Protein AF-A0A5K0YS64-F1 (afdb_monomer)

Structure (mmCIF, N/CA/C/O backbone):
data_AF-A0A5K0YS64-F1
#
_entry.id   AF-A0A5K0YS64-F1
#
loop_
_atom_site.group_PDB
_atom_site.id
_atom_site.type_symbol
_atom_site.label_atom_id
_atom_site.label_alt_id
_atom_site.label_comp_id
_atom_site.label_asym_id
_atom_site.label_entity_id
_atom_site.label_seq_id
_atom_site.pdbx_PDB_ins_code
_atom_site.Cartn_x
_atom_site.Cartn_y
_atom_site.Cartn_z
_atom_site.occupancy
_atom_site.B_iso_or_equiv
_atom_site.auth_seq_id
_atom_site.auth_comp_id
_atom_site.auth_asym_id
_atom_site.auth_atom_id
_atom_site.pdbx_PDB_model_num
ATOM 1 N N . MET A 1 1 ? -10.863 -9.563 32.902 1.00 45.75 1 MET A N 1
ATOM 2 C CA . MET A 1 1 ? -10.549 -10.849 32.251 1.00 45.75 1 MET A CA 1
ATOM 3 C C . MET A 1 1 ? -9.835 -10.499 30.964 1.00 45.75 1 MET A C 1
ATOM 5 O O . MET A 1 1 ? -10.502 -10.035 30.056 1.00 45.75 1 MET A O 1
ATOM 9 N N . GLY A 1 2 ? -8.502 -10.539 30.948 1.00 53.16 2 GLY A N 1
ATOM 10 C CA . GLY A 1 2 ? -7.741 -10.331 29.714 1.00 53.16 2 GLY A CA 1
ATOM 11 C C . GLY A 1 2 ? -7.542 -11.690 29.068 1.00 53.16 2 GLY A C 1
ATOM 12 O O . GLY A 1 2 ? -6.976 -12.567 29.723 1.00 53.16 2 GLY A O 1
ATOM 13 N N . GLY A 1 3 ? -8.061 -11.880 27.855 1.00 65.06 3 GLY A N 1
ATOM 14 C CA . GLY A 1 3 ? -7.677 -13.030 27.043 1.00 65.06 3 GLY A CA 1
ATOM 15 C C . GLY A 1 3 ? -6.179 -12.961 26.763 1.00 65.06 3 GLY A C 1
ATOM 16 O O . GLY A 1 3 ? -5.551 -11.906 26.914 1.00 65.06 3 GLY A O 1
ATOM 17 N N . SER A 1 4 ? -5.564 -14.078 26.385 1.00 85.56 4 SER A N 1
ATOM 18 C CA . SER A 1 4 ? -4.195 -13.977 25.881 1.00 85.56 4 SER A CA 1
ATOM 19 C C . SER A 1 4 ? -4.213 -13.099 24.623 1.00 85.56 4 SER A C 1
ATOM 21 O O . SER A 1 4 ? -5.137 -13.190 23.820 1.00 85.56 4 SER A O 1
ATOM 23 N N . LEU A 1 5 ? -3.187 -12.270 24.409 1.00 81.44 5 LEU A N 1
ATOM 24 C CA . LEU A 1 5 ? -3.077 -11.417 23.214 1.00 81.44 5 LEU A CA 1
ATOM 25 C C . LEU A 1 5 ? -3.296 -12.204 21.905 1.00 81.44 5 LEU A C 1
ATOM 27 O O . LEU A 1 5 ? -3.819 -11.677 20.932 1.00 81.44 5 LEU A O 1
ATOM 31 N N . LYS A 1 6 ? -2.922 -13.488 21.895 1.00 79.56 6 LYS A N 1
ATOM 32 C CA . LYS A 1 6 ? -3.123 -14.395 20.763 1.00 79.56 6 LYS A CA 1
ATOM 33 C C . LYS A 1 6 ? -4.599 -14.731 20.514 1.00 79.56 6 LYS A C 1
ATOM 35 O O . LYS A 1 6 ? -4.983 -14.948 19.374 1.00 79.56 6 LYS A O 1
ATOM 40 N N . GLU A 1 7 ? -5.418 -14.784 21.559 1.00 84.62 7 GLU A N 1
ATOM 41 C CA . GLU A 1 7 ? -6.867 -14.985 21.440 1.00 84.62 7 GLU A CA 1
ATOM 42 C C . GLU A 1 7 ? -7.555 -13.720 20.914 1.00 84.62 7 GLU A C 1
ATOM 44 O O . GLU A 1 7 ? -8.480 -13.827 20.116 1.00 84.62 7 GLU A O 1
ATOM 49 N N . GLU A 1 8 ? -7.075 -12.533 21.303 1.00 83.38 8 GLU A N 1
ATOM 50 C CA . GLU A 1 8 ? -7.614 -11.244 20.840 1.00 83.38 8 GLU A CA 1
ATOM 51 C C . GLU A 1 8 ? -7.190 -10.897 19.404 1.00 83.38 8 GLU A C 1
ATOM 53 O O . GLU A 1 8 ? -8.008 -10.419 18.621 1.00 83.38 8 GLU A O 1
ATOM 58 N N . LEU A 1 9 ? -5.929 -11.154 19.037 1.00 82.06 9 LEU A N 1
ATOM 59 C CA . LEU A 1 9 ? -5.419 -10.945 17.673 1.00 82.06 9 LEU A CA 1
ATOM 60 C C . LEU A 1 9 ? -5.897 -12.020 16.688 1.00 82.06 9 LEU A C 1
ATOM 62 O O . LEU A 1 9 ? -5.855 -11.807 15.478 1.00 82.06 9 LEU A O 1
ATOM 66 N N . GLY A 1 10 ? -6.322 -13.176 17.198 1.00 85.19 10 GLY A N 1
ATOM 67 C CA . GLY A 1 10 ? -6.663 -14.331 16.383 1.00 85.19 10 GLY A CA 1
ATOM 68 C C . GLY A 1 10 ? -5.458 -14.906 15.631 1.00 85.19 10 GLY A C 1
ATOM 69 O O . GLY A 1 10 ? -4.299 -14.780 16.036 1.00 85.19 10 GLY A O 1
ATOM 70 N N . VAL A 1 11 ? -5.747 -15.596 14.529 1.00 87.94 11 VAL A N 1
ATOM 71 C CA . VAL A 1 11 ? -4.742 -16.166 13.624 1.00 87.94 11 VAL A CA 1
ATOM 72 C C . VAL A 1 11 ? -4.693 -15.310 12.363 1.00 87.94 11 VAL A C 1
ATOM 74 O O . VAL A 1 11 ? -5.735 -14.872 11.880 1.00 87.94 11 VAL A O 1
ATOM 77 N N . LEU A 1 12 ? -3.490 -15.086 11.828 1.00 86.69 12 LEU A N 1
ATOM 78 C CA . LEU A 1 12 ? -3.320 -14.450 10.524 1.00 86.69 12 LEU A CA 1
ATOM 79 C C . LEU A 1 12 ? -4.116 -15.225 9.469 1.00 86.69 12 LEU A C 1
ATOM 81 O O . LEU A 1 12 ? -3.915 -16.429 9.303 1.00 86.69 12 LEU A O 1
ATOM 85 N N . ASP A 1 13 ? -4.964 -14.522 8.726 1.00 92.62 13 ASP A N 1
ATOM 86 C CA . ASP A 1 13 ? -5.567 -15.065 7.516 1.00 92.62 13 ASP A CA 1
ATOM 87 C C . ASP A 1 13 ? -4.479 -15.219 6.442 1.00 92.62 13 ASP A C 1
ATOM 89 O O . ASP A 1 13 ? -4.075 -14.258 5.779 1.00 92.62 13 ASP A O 1
ATOM 93 N N . GLY A 1 14 ? -3.961 -16.442 6.327 1.00 95.38 14 GLY A N 1
ATOM 9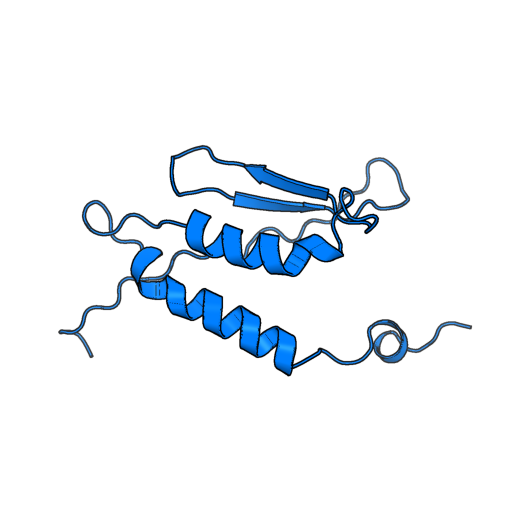4 C CA . GLY A 1 14 ? -2.885 -16.775 5.402 1.00 95.38 14 GLY A CA 1
ATOM 95 C C . GLY A 1 14 ? -3.289 -16.619 3.939 1.00 95.38 14 GLY A C 1
ATOM 96 O O . GLY A 1 14 ? -2.474 -16.163 3.140 1.00 95.38 14 GLY A O 1
ATOM 97 N N . ASP A 1 15 ? -4.539 -16.926 3.595 1.00 96.38 15 ASP A N 1
ATOM 98 C CA . ASP A 1 15 ? -5.015 -16.862 2.213 1.00 96.38 15 ASP A CA 1
ATOM 99 C C . ASP A 1 15 ? -5.110 -15.406 1.757 1.00 96.38 15 ASP A C 1
ATOM 101 O O . ASP A 1 15 ? -4.570 -15.042 0.707 1.00 96.38 15 ASP A O 1
ATOM 105 N N . SER A 1 16 ? -5.703 -14.541 2.587 1.00 93.94 16 SER A N 1
ATOM 106 C CA . SER A 1 16 ? -5.760 -13.099 2.321 1.00 93.94 16 SER A CA 1
ATOM 107 C C . SER A 1 16 ? -4.363 -12.474 2.257 1.00 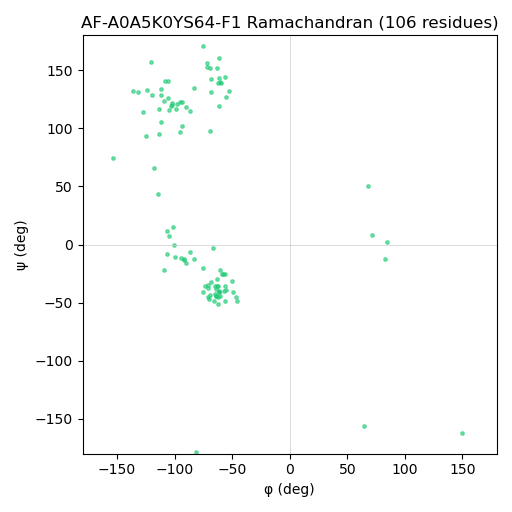93.94 16 SER A C 1
ATOM 109 O O . SER A 1 16 ? -4.087 -11.659 1.370 1.00 93.94 16 SER A O 1
ATOM 111 N N . PHE A 1 17 ? -3.454 -12.878 3.153 1.00 95.25 17 PHE A N 1
ATOM 112 C CA . PHE A 1 17 ? -2.071 -12.397 3.156 1.00 95.25 17 PHE A CA 1
ATOM 113 C C . PHE A 1 17 ? -1.323 -12.785 1.873 1.00 95.25 17 PHE A C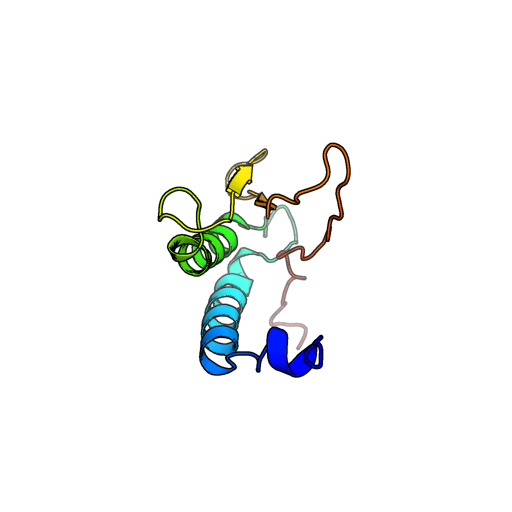 1
ATOM 115 O O . PHE A 1 17 ? -0.752 -11.920 1.206 1.00 95.25 17 PHE A O 1
ATOM 122 N N . VAL A 1 18 ? -1.347 -14.067 1.495 1.00 97.69 18 VAL A N 1
ATOM 123 C CA . VAL A 1 18 ? -0.662 -14.570 0.293 1.00 97.69 18 VAL A CA 1
ATOM 124 C C . VAL A 1 18 ? -1.264 -13.963 -0.972 1.00 97.69 18 VAL A C 1
ATOM 126 O O . VAL A 1 18 ? -0.519 -13.604 -1.888 1.00 97.69 18 VAL A O 1
ATOM 129 N N . ALA A 1 19 ? -2.586 -13.787 -1.029 1.00 97.88 19 ALA A N 1
ATOM 130 C CA . ALA A 1 19 ? -3.251 -13.150 -2.161 1.00 97.88 19 ALA A CA 1
ATOM 131 C C . ALA A 1 19 ? -2.796 -11.694 -2.352 1.00 97.88 19 ALA A C 1
ATOM 133 O O . ALA A 1 19 ? -2.478 -11.297 -3.476 1.00 97.88 19 ALA A O 1
ATOM 134 N N . LEU A 1 20 ? -2.719 -10.903 -1.274 1.00 97.75 20 LEU A N 1
ATOM 135 C CA . LEU A 1 20 ? -2.211 -9.531 -1.344 1.00 97.75 20 LEU A CA 1
ATOM 136 C C . LEU A 1 20 ? -0.726 -9.512 -1.719 1.00 97.75 20 LEU A C 1
ATOM 138 O O . LEU A 1 20 ? -0.349 -8.816 -2.659 1.00 97.75 20 LEU A O 1
ATOM 142 N N . LEU A 1 21 ? 0.103 -10.314 -1.047 1.00 97.38 21 LEU A N 1
ATOM 143 C CA . LEU A 1 21 ? 1.541 -10.379 -1.314 1.00 97.38 21 LEU A CA 1
ATOM 144 C C . LEU A 1 21 ? 1.835 -10.749 -2.774 1.00 97.38 21 LEU A C 1
ATOM 146 O O . LEU A 1 21 ? 2.708 -10.148 -3.393 1.00 97.38 21 LEU A O 1
ATOM 150 N N . SER A 1 22 ? 1.067 -11.675 -3.349 1.00 98.31 22 SER A N 1
ATOM 151 C CA . SER A 1 22 ? 1.200 -12.067 -4.757 1.00 98.31 22 SER A CA 1
ATOM 152 C C . SER A 1 22 ? 0.946 -10.895 -5.709 1.00 98.31 22 SER A C 1
ATOM 154 O O . SER A 1 22 ? 1.682 -10.729 -6.681 1.00 98.31 22 SER A O 1
ATOM 156 N N . LYS A 1 23 ? -0.049 -10.043 -5.417 1.00 98.25 23 LYS A N 1
ATOM 157 C CA . LYS A 1 23 ? -0.298 -8.812 -6.187 1.00 98.25 23 LYS A CA 1
ATOM 158 C C . LYS A 1 23 ? 0.875 -7.840 -6.073 1.00 98.25 23 LYS A C 1
ATOM 160 O O . LYS A 1 23 ? 1.315 -7.317 -7.089 1.00 98.25 23 LYS A O 1
ATOM 165 N N . LEU A 1 24 ? 1.414 -7.647 -4.865 1.00 97.50 24 LEU A N 1
ATOM 166 C CA . LEU A 1 24 ? 2.545 -6.738 -4.643 1.00 97.50 24 LEU A CA 1
ATOM 167 C C . LEU A 1 24 ? 3.813 -7.213 -5.364 1.00 97.50 24 LEU A 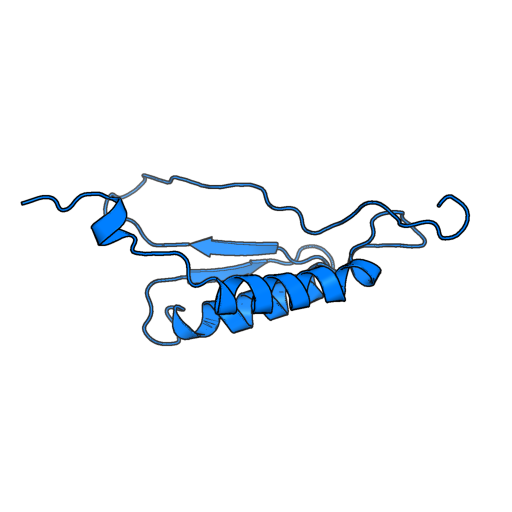C 1
ATOM 169 O O . LEU A 1 24 ? 4.465 -6.426 -6.044 1.00 97.50 24 LEU A O 1
ATOM 173 N N . ILE A 1 25 ? 4.126 -8.510 -5.288 1.00 96.94 25 ILE A N 1
ATOM 174 C CA . ILE A 1 25 ? 5.243 -9.119 -6.028 1.00 96.94 25 ILE A CA 1
ATOM 175 C C . ILE 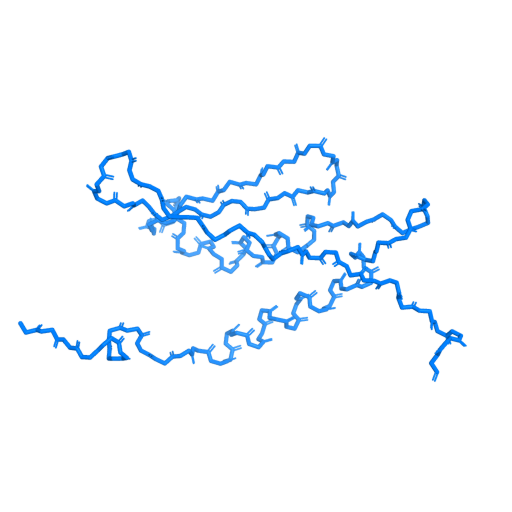A 1 25 ? 5.024 -8.994 -7.542 1.00 96.94 25 ILE A C 1
ATOM 177 O O . ILE A 1 25 ? 5.980 -8.755 -8.281 1.00 96.94 25 ILE A O 1
ATOM 181 N N . GLY A 1 26 ? 3.778 -9.091 -8.012 1.00 97.12 26 GLY A N 1
ATOM 182 C CA . GLY A 1 26 ? 3.418 -8.868 -9.415 1.00 97.12 26 GLY A CA 1
ATOM 183 C C . GLY A 1 26 ? 3.788 -7.475 -9.941 1.00 97.12 26 GLY A C 1
ATOM 184 O O . GLY A 1 26 ? 4.043 -7.326 -11.136 1.00 97.12 26 GLY A O 1
ATOM 185 N N . GLU A 1 27 ? 3.895 -6.473 -9.064 1.00 97.88 27 GLU A N 1
ATOM 186 C CA . GLU A 1 27 ? 4.328 -5.119 -9.427 1.00 97.88 27 GLU A CA 1
ATOM 187 C C . GLU A 1 27 ? 5.855 -4.932 -9.402 1.00 97.88 27 GLU A C 1
ATOM 189 O O . GLU A 1 27 ? 6.331 -3.887 -9.845 1.00 97.88 27 GLU A O 1
ATOM 194 N N . SER A 1 28 ? 6.632 -5.929 -8.946 1.00 96.06 28 SER A N 1
ATOM 195 C CA . SER A 1 28 ? 8.098 -5.852 -8.757 1.00 96.06 28 SER A CA 1
ATOM 196 C C . SER A 1 28 ? 8.836 -5.233 -9.944 1.00 96.06 28 SER A C 1
ATOM 198 O O . SER A 1 28 ? 9.645 -4.329 -9.758 1.00 96.06 28 SER A O 1
ATOM 200 N N . ARG A 1 29 ? 8.491 -5.635 -11.175 1.00 94.94 29 ARG A N 1
ATOM 201 C CA . ARG A 1 29 ? 9.031 -5.073 -12.425 1.00 94.94 29 ARG A CA 1
ATOM 202 C C . ARG A 1 29 ? 8.991 -3.540 -12.469 1.00 94.94 29 ARG A C 1
ATOM 204 O O . ARG A 1 29 ? 9.915 -2.939 -13.012 1.00 94.94 29 ARG A O 1
ATOM 211 N N . TYR A 1 30 ? 7.907 -2.934 -11.990 1.00 96.88 30 TYR A N 1
ATOM 212 C CA . TYR A 1 30 ? 7.621 -1.500 -12.113 1.00 96.88 30 TYR A CA 1
ATOM 213 C C . TYR A 1 30 ? 8.126 -0.676 -10.930 1.00 96.88 30 TYR A C 1
ATOM 215 O O . TYR A 1 30 ? 8.132 0.549 -11.002 1.00 96.88 30 TYR A O 1
ATOM 223 N N . VAL A 1 31 ? 8.522 -1.336 -9.844 1.00 96.88 31 VAL A N 1
ATOM 224 C CA . VAL A 1 31 ? 9.061 -0.689 -8.642 1.00 96.88 31 VAL A CA 1
ATOM 225 C C . VAL A 1 31 ? 10.572 -0.897 -8.509 1.00 96.88 31 VAL A C 1
ATOM 227 O O . VAL A 1 31 ? 11.148 -0.579 -7.478 1.00 96.88 31 VAL A O 1
ATOM 230 N N . GLN A 1 32 ? 11.242 -1.397 -9.551 1.00 96.12 32 GLN A N 1
ATOM 231 C CA . GLN A 1 32 ? 12.704 -1.437 -9.597 1.00 96.12 32 GLN A CA 1
ATOM 232 C C . GLN A 1 32 ? 13.293 -0.023 -9.557 1.00 96.12 32 GLN A C 1
ATOM 234 O O . GLN A 1 32 ? 12.793 0.883 -10.225 1.00 96.12 32 GLN A O 1
ATOM 239 N N . ASN A 1 33 ? 14.370 0.143 -8.795 1.00 95.25 33 ASN A N 1
ATOM 240 C CA . ASN A 1 33 ? 15.031 1.420 -8.568 1.00 95.25 33 ASN A CA 1
ATOM 241 C C . ASN A 1 33 ? 16.439 1.421 -9.180 1.00 95.25 33 ASN A C 1
ATOM 243 O O . ASN A 1 33 ? 17.398 0.946 -8.570 1.00 95.25 33 ASN A O 1
ATOM 247 N N . ASN A 1 34 ? 16.545 1.929 -10.407 1.00 94.38 34 ASN A N 1
ATOM 248 C CA . ASN A 1 34 ? 17.805 2.200 -11.103 1.00 94.38 34 ASN A CA 1
ATOM 249 C C . ASN A 1 34 ? 17.595 3.333 -12.122 1.00 94.38 34 ASN A C 1
ATOM 251 O O . ASN A 1 34 ? 17.438 3.079 -13.319 1.00 94.38 34 ASN A O 1
ATOM 255 N N . PRO A 1 35 ? 17.482 4.585 -11.650 1.00 91.38 35 PRO A N 1
ATOM 256 C CA . PRO A 1 35 ? 17.247 5.730 -12.516 1.00 91.38 35 PRO A CA 1
ATOM 257 C C . PRO A 1 35 ? 18.472 6.048 -13.401 1.00 91.38 35 PRO A C 1
ATOM 259 O O . PRO A 1 35 ? 19.604 5.868 -12.949 1.00 91.38 35 PRO A O 1
ATOM 262 N N . PRO A 1 36 ? 18.262 6.634 -14.598 1.00 94.06 36 PRO A N 1
ATOM 263 C CA . PRO A 1 36 ? 16.975 7.112 -15.118 1.00 94.06 36 PRO A CA 1
ATOM 264 C C . PRO A 1 36 ? 16.096 6.033 -15.770 1.00 94.06 36 PRO A C 1
ATOM 266 O O . PRO A 1 36 ? 14.921 6.296 -16.014 1.00 94.06 36 PRO A O 1
ATOM 269 N N . GLU A 1 37 ? 16.626 4.845 -16.057 1.00 92.75 37 GLU A N 1
ATOM 270 C CA . GLU A 1 37 ? 15.925 3.816 -16.835 1.00 92.75 37 GLU A CA 1
ATOM 271 C C . GLU A 1 37 ? 14.760 3.187 -16.062 1.00 92.75 37 GLU A C 1
ATOM 273 O O . GLU A 1 37 ? 13.710 2.897 -16.639 1.00 92.75 37 GLU A O 1
ATOM 278 N N . LEU A 1 38 ? 14.935 2.992 -14.754 1.00 93.94 38 LEU A N 1
ATOM 279 C CA . LEU A 1 38 ? 13.958 2.377 -13.862 1.00 93.94 38 LEU A CA 1
ATOM 280 C C . LEU A 1 38 ? 13.667 3.326 -12.700 1.00 93.94 38 LEU A C 1
ATOM 282 O O . LEU A 1 38 ? 14.372 3.354 -11.690 1.00 93.94 38 LEU A O 1
ATOM 286 N N . VAL A 1 39 ? 12.619 4.129 -12.872 1.00 95.75 39 VAL A N 1
ATOM 287 C CA . VAL A 1 39 ? 12.045 4.954 -11.808 1.00 95.75 39 VAL A CA 1
ATOM 288 C C . VAL A 1 39 ? 10.875 4.179 -11.192 1.00 95.75 39 VAL A C 1
ATOM 290 O O . VAL A 1 39 ? 9.952 3.822 -11.935 1.00 95.75 39 VAL A O 1
ATOM 293 N N . PRO A 1 40 ? 10.885 3.920 -9.870 1.00 96.69 40 PRO A N 1
ATOM 294 C CA . PRO A 1 40 ? 9.799 3.212 -9.205 1.00 96.69 40 PRO A CA 1
ATOM 295 C C . PRO A 1 40 ? 8.436 3.879 -9.420 1.00 96.69 40 PRO A C 1
ATOM 297 O O . PRO A 1 40 ? 8.337 5.102 -9.484 1.00 96.69 40 PRO A O 1
ATOM 300 N N . GLN A 1 41 ? 7.393 3.058 -9.544 1.00 97.25 41 GLN A N 1
ATOM 301 C CA . GLN A 1 41 ? 5.995 3.483 -9.672 1.00 97.25 41 GLN A CA 1
ATOM 302 C C . GLN A 1 41 ? 5.172 2.962 -8.483 1.00 97.25 41 GLN A C 1
ATOM 304 O O . GLN A 1 41 ? 4.304 2.097 -8.645 1.00 97.25 41 GLN A O 1
ATOM 309 N N . GLU A 1 42 ? 5.467 3.445 -7.274 1.00 97.44 42 GLU A N 1
ATOM 310 C CA . GLU A 1 42 ? 4.855 2.997 -6.014 1.00 97.44 42 GLU A CA 1
ATOM 311 C C . GLU A 1 42 ? 3.319 3.109 -5.990 1.00 97.44 42 GLU A C 1
ATOM 313 O O . GLU A 1 42 ? 2.661 2.305 -5.326 1.00 97.44 42 GLU A O 1
ATOM 318 N N . ASP A 1 43 ? 2.715 4.000 -6.784 1.00 98.12 43 ASP A N 1
ATOM 319 C CA . ASP A 1 43 ? 1.252 4.121 -6.903 1.00 98.12 43 ASP A CA 1
ATOM 320 C C . ASP A 1 43 ? 0.573 2.818 -7.361 1.00 98.12 43 ASP A C 1
ATOM 322 O O . ASP A 1 43 ? -0.596 2.569 -7.052 1.00 98.12 43 ASP A O 1
ATOM 326 N N . ARG A 1 44 ? 1.299 1.948 -8.076 1.00 98.25 44 ARG A N 1
ATOM 327 C CA . ARG A 1 44 ? 0.805 0.614 -8.458 1.00 98.25 44 ARG A CA 1
ATOM 328 C C . ARG A 1 44 ? 0.582 -0.274 -7.241 1.00 98.25 44 ARG A C 1
ATOM 330 O O . ARG A 1 44 ? -0.445 -0.939 -7.152 1.00 98.25 44 ARG A O 1
ATOM 337 N N . VAL A 1 45 ? 1.515 -0.239 -6.295 1.00 97.94 45 VAL A N 1
ATOM 338 C CA . VAL A 1 45 ? 1.416 -0.960 -5.025 1.00 97.94 45 VAL A CA 1
ATOM 339 C C . VAL A 1 45 ? 0.359 -0.326 -4.128 1.00 97.94 45 VAL A C 1
ATOM 341 O O . VAL A 1 45 ? -0.483 -1.043 -3.586 1.00 97.94 45 VAL A O 1
ATOM 344 N N . VAL A 1 46 ? 0.355 1.006 -4.012 1.00 97.88 46 VAL A N 1
ATOM 345 C CA . VAL A 1 46 ? -0.623 1.738 -3.192 1.00 97.88 46 VAL A CA 1
ATOM 346 C C . VAL A 1 46 ? -2.053 1.390 -3.594 1.00 97.88 46 VAL A C 1
ATOM 348 O O . VAL A 1 46 ? -2.886 1.187 -2.716 1.00 97.88 46 VAL A O 1
ATOM 351 N N . ARG A 1 47 ? -2.340 1.227 -4.893 1.00 98.19 47 ARG A N 1
ATOM 352 C CA . ARG A 1 47 ? -3.665 0.800 -5.367 1.00 98.19 47 ARG A CA 1
ATOM 353 C C . ARG A 1 47 ? -4.111 -0.533 -4.758 1.00 98.19 47 ARG A C 1
ATOM 355 O O . ARG A 1 47 ? -5.215 -0.609 -4.231 1.00 98.19 47 ARG A O 1
ATOM 362 N N . HIS A 1 48 ? -3.250 -1.554 -4.765 1.00 98.25 48 HIS A N 1
ATOM 363 C CA . HIS A 1 48 ? -3.571 -2.860 -4.166 1.00 98.25 48 HIS A CA 1
ATOM 364 C C . HIS A 1 48 ? -3.805 -2.761 -2.653 1.00 98.25 48 HIS A C 1
ATOM 366 O O . HIS A 1 48 ? -4.666 -3.458 -2.118 1.00 98.25 48 HIS A O 1
ATOM 372 N N . LEU A 1 49 ? -3.056 -1.893 -1.963 1.00 97.19 49 LEU A N 1
ATOM 373 C CA . LEU A 1 49 ? -3.230 -1.647 -0.529 1.00 97.19 49 LEU A CA 1
ATOM 374 C C . LEU A 1 49 ? -4.540 -0.911 -0.229 1.00 97.19 49 LEU A C 1
ATOM 376 O O . LEU A 1 49 ? -5.246 -1.293 0.700 1.00 97.19 49 LEU A O 1
ATOM 380 N N . LEU A 1 50 ? -4.888 0.109 -1.017 1.00 97.88 50 LEU A N 1
ATOM 381 C CA . LEU A 1 50 ? -6.161 0.820 -0.895 1.00 97.88 50 LEU A CA 1
ATOM 382 C C . LEU A 1 50 ? -7.342 -0.128 -1.109 1.00 97.88 50 LEU A C 1
ATOM 384 O O . LEU A 1 50 ? -8.262 -0.120 -0.298 1.00 97.88 50 LEU A O 1
ATOM 388 N N . ASP A 1 51 ? -7.285 -0.998 -2.120 1.00 97.75 51 ASP A N 1
ATOM 389 C CA . ASP A 1 51 ? -8.325 -2.004 -2.364 1.00 97.75 51 ASP A CA 1
ATOM 390 C C . ASP A 1 51 ? -8.471 -2.979 -1.184 1.00 97.75 51 ASP A C 1
ATOM 392 O O . ASP A 1 51 ? -9.584 -3.327 -0.791 1.00 97.75 51 ASP A O 1
ATOM 396 N N . ALA A 1 52 ? -7.355 -3.414 -0.587 1.00 97.19 52 ALA A N 1
ATOM 397 C CA . ALA A 1 52 ? -7.368 -4.322 0.560 1.00 97.19 52 ALA A CA 1
ATOM 398 C C . ALA A 1 52 ? -7.870 -3.651 1.852 1.00 97.19 52 ALA A C 1
ATOM 400 O O . ALA A 1 52 ? -8.518 -4.296 2.677 1.00 97.19 52 ALA A O 1
ATOM 401 N N . LEU A 1 53 ? -7.571 -2.362 2.039 1.00 97.06 53 LEU A N 1
ATOM 402 C CA . LEU A 1 53 ? -7.929 -1.596 3.236 1.00 97.06 53 LEU A CA 1
ATOM 403 C C . LEU A 1 53 ? -9.289 -0.899 3.131 1.00 97.06 53 LEU A C 1
ATOM 405 O O . LEU A 1 53 ? -9.839 -0.499 4.157 1.00 97.06 53 LEU A O 1
ATOM 409 N N . ALA A 1 54 ? -9.840 -0.771 1.924 1.00 96.94 54 ALA A N 1
ATOM 410 C CA . ALA A 1 54 ? -11.109 -0.113 1.632 1.00 96.94 54 ALA A CA 1
ATOM 411 C C . ALA A 1 54 ? -12.249 -0.519 2.593 1.00 96.94 54 ALA A C 1
ATOM 413 O O . ALA A 1 54 ? -12.842 0.392 3.184 1.00 96.94 54 ALA A O 1
ATOM 414 N N . PRO A 1 55 ? -12.497 -1.820 2.872 1.00 96.81 55 PRO A N 1
ATOM 415 C CA . PRO A 1 55 ? -13.546 -2.247 3.808 1.00 96.81 55 PRO A CA 1
ATOM 416 C C . PRO A 1 55 ? -13.368 -1.742 5.247 1.00 96.81 55 PRO A C 1
ATOM 418 O O . PRO A 1 55 ? -14.327 -1.678 6.011 1.00 96.81 55 PRO A O 1
ATOM 421 N N . TYR A 1 56 ? -12.142 -1.386 5.634 1.00 97.06 56 TYR A N 1
ATOM 422 C CA . TYR A 1 56 ? -11.798 -0.907 6.974 1.00 97.06 56 TYR A CA 1
ATOM 423 C C . TYR A 1 56 ? -11.658 0.618 7.042 1.00 97.06 56 TYR A C 1
ATOM 425 O O . TYR A 1 56 ? -11.378 1.168 8.111 1.00 97.06 56 TYR A O 1
ATOM 433 N N . SER A 1 57 ? -11.843 1.316 5.923 1.00 98.00 57 SER A N 1
ATOM 434 C CA . SER A 1 57 ? -11.732 2.770 5.854 1.00 98.00 57 SER A CA 1
ATOM 435 C C . SER A 1 57 ? -12.907 3.466 6.546 1.00 98.00 57 SER A C 1
ATOM 437 O O . SER A 1 57 ? -14.026 2.950 6.584 1.00 98.00 57 SER A O 1
ATOM 439 N N . LYS A 1 58 ? -12.679 4.683 7.049 1.00 96.88 58 LYS A N 1
ATOM 440 C CA . LYS A 1 58 ? -13.724 5.548 7.620 1.00 96.88 58 LYS A CA 1
ATOM 441 C C . LYS A 1 58 ? -14.865 5.820 6.646 1.00 96.88 58 LYS A C 1
ATOM 443 O O . LYS A 1 58 ? -16.014 5.873 7.075 1.00 96.88 58 LYS A O 1
ATOM 448 N N . GLU A 1 59 ? -14.563 5.941 5.356 1.00 95.69 59 GLU A N 1
ATOM 449 C CA . GLU A 1 59 ? -15.558 6.141 4.296 1.00 95.69 59 GLU A CA 1
ATOM 450 C C . GLU A 1 59 ? -16.528 4.957 4.176 1.00 95.69 59 GLU A C 1
ATOM 452 O O . GLU A 1 59 ? -17.698 5.152 3.854 1.00 95.69 59 GLU A O 1
ATOM 457 N N . GLN A 1 60 ? -16.073 3.743 4.504 1.00 97.06 60 GLN A N 1
ATOM 458 C CA . GLN A 1 60 ? -16.879 2.517 4.497 1.00 97.06 60 GLN A CA 1
ATOM 459 C C . GLN A 1 60 ? -17.344 2.093 5.902 1.00 97.06 60 GLN A C 1
ATOM 461 O O . GLN A 1 60 ? -17.803 0.971 6.101 1.00 97.06 60 GLN A O 1
ATOM 466 N N . GLY A 1 61 ? -17.256 2.992 6.888 1.00 96.38 61 GLY A N 1
ATOM 467 C CA . GLY A 1 61 ? -17.707 2.753 8.263 1.00 96.38 61 GLY A CA 1
ATOM 468 C C . GLY A 1 61 ? -16.693 2.042 9.167 1.00 96.38 61 GLY A C 1
ATOM 469 O O . GLY A 1 61 ? -16.992 1.792 10.335 1.00 96.38 61 GLY A O 1
ATOM 470 N N . GLY A 1 62 ? -15.492 1.749 8.668 1.00 97.25 62 GLY A N 1
ATOM 471 C CA . GLY A 1 62 ? -14.385 1.212 9.452 1.00 97.25 62 GLY A CA 1
ATOM 472 C C . GLY A 1 62 ? -13.604 2.287 10.225 1.00 97.25 62 GLY A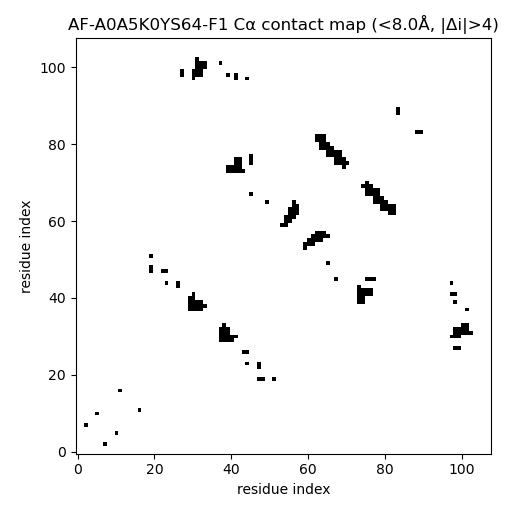 C 1
ATOM 473 O O . GLY A 1 62 ? -13.961 3.470 10.237 1.00 97.25 62 GLY A O 1
ATOM 474 N N . PRO A 1 63 ? -12.541 1.906 10.950 1.00 96.94 63 PRO A N 1
ATOM 475 C CA . PRO A 1 63 ? -11.814 2.840 11.799 1.00 96.94 63 PRO A CA 1
ATOM 476 C C . PRO A 1 63 ? -10.623 3.535 11.126 1.00 96.94 63 PRO A C 1
ATOM 478 O O . PRO A 1 63 ? -10.111 4.490 11.712 1.00 96.94 63 PRO A O 1
ATOM 481 N N . LEU A 1 64 ? -10.168 3.080 9.956 1.00 98.12 64 LEU A N 1
ATOM 482 C CA . LEU A 1 64 ? -8.915 3.541 9.356 1.00 98.12 64 LEU A CA 1
ATOM 483 C C . LEU A 1 64 ? -9.087 4.853 8.589 1.00 98.12 64 LEU A C 1
ATOM 485 O O . LEU A 1 64 ? -10.001 4.996 7.776 1.00 98.12 64 LEU A O 1
ATOM 489 N N . LEU A 1 65 ? -8.169 5.790 8.800 1.00 97.69 65 LEU A N 1
ATOM 490 C CA . LEU A 1 65 ? -7.985 6.942 7.919 1.00 97.69 65 LEU A CA 1
ATOM 491 C C . LEU A 1 65 ? -6.897 6.581 6.907 1.00 97.69 65 LEU A C 1
ATOM 493 O O . LEU A 1 65 ? -5.788 6.211 7.295 1.00 97.69 65 LEU A O 1
ATOM 497 N N . LEU A 1 66 ? -7.229 6.655 5.620 1.00 97.94 66 LEU A N 1
ATOM 498 C CA . LEU A 1 66 ? -6.317 6.341 4.524 1.00 97.94 66 LEU A CA 1
ATOM 499 C C . LEU A 1 66 ? -5.955 7.641 3.808 1.00 97.94 66 LEU A C 1
ATOM 501 O O . LEU A 1 66 ? -6.842 8.362 3.356 1.00 97.94 66 LEU A O 1
ATOM 505 N N . ASN A 1 67 ? -4.664 7.942 3.710 1.00 97.06 67 ASN A N 1
ATOM 506 C CA . ASN A 1 67 ? -4.162 9.129 3.027 1.00 97.06 67 ASN A CA 1
ATOM 507 C C . ASN A 1 67 ? -3.092 8.734 2.005 1.00 97.06 67 ASN A C 1
ATOM 509 O O . ASN A 1 67 ? -2.013 8.264 2.370 1.00 97.06 67 ASN A O 1
ATOM 513 N N . HIS A 1 68 ? -3.394 8.932 0.723 1.00 97.19 68 HIS A N 1
ATOM 514 C CA . HIS A 1 68 ? -2.449 8.743 -0.374 1.00 97.19 68 HIS A CA 1
ATOM 515 C C . HIS A 1 68 ? -1.773 10.080 -0.696 1.00 97.19 68 HIS A C 1
ATOM 517 O O . HIS A 1 68 ? -2.361 10.956 -1.327 1.00 97.19 68 HIS A O 1
ATOM 523 N N . ALA A 1 69 ? -0.533 10.240 -0.237 1.00 96.06 69 ALA A N 1
ATOM 524 C CA . ALA A 1 69 ? 0.251 11.458 -0.404 1.00 96.06 69 ALA A CA 1
ATOM 525 C C . ALA A 1 69 ? 1.283 11.288 -1.526 1.00 96.06 69 ALA A C 1
ATOM 527 O O . ALA A 1 69 ? 2.169 10.437 -1.436 1.00 96.06 69 ALA A O 1
ATOM 528 N N . SER A 1 70 ? 1.208 12.122 -2.563 1.00 94.62 70 SER A N 1
ATOM 529 C CA . SER A 1 70 ? 2.135 12.084 -3.698 1.00 94.62 70 SER A CA 1
ATOM 530 C C . SER A 1 70 ? 2.895 13.402 -3.845 1.00 94.62 70 SER A C 1
ATOM 532 O O . SER A 1 70 ? 2.299 14.477 -3.862 1.00 94.62 70 SER A O 1
ATOM 534 N N . PHE A 1 71 ? 4.223 13.304 -3.932 1.00 93.56 71 PHE A N 1
ATOM 535 C CA . PHE A 1 71 ? 5.132 14.440 -4.155 1.00 93.56 71 PHE A CA 1
ATOM 536 C C . PHE A 1 71 ? 5.761 14.411 -5.553 1.00 93.56 71 PHE A C 1
ATOM 538 O O . PHE A 1 71 ? 6.209 15.437 -6.057 1.00 93.56 71 PHE A O 1
ATOM 545 N N . VAL A 1 72 ? 5.795 13.225 -6.163 1.00 94.06 72 VAL A N 1
ATOM 546 C CA . VAL A 1 72 ? 6.256 12.959 -7.525 1.00 94.06 72 VAL A CA 1
ATOM 547 C C . VAL A 1 72 ? 5.238 12.011 -8.146 1.00 94.06 72 VAL A C 1
ATOM 549 O O . VAL A 1 72 ? 4.864 11.020 -7.519 1.00 94.06 72 VAL A O 1
ATOM 552 N N . GLU A 1 73 ? 4.783 12.318 -9.360 1.00 94.50 73 GLU A N 1
ATOM 553 C CA . GLU A 1 73 ? 3.800 11.498 -10.070 1.00 94.50 73 GLU A CA 1
ATOM 554 C C . GLU A 1 73 ? 4.250 10.030 -10.145 1.00 94.50 73 GLU A C 1
ATOM 556 O O . GLU A 1 73 ? 5.404 9.738 -10.462 1.00 94.50 73 GLU A O 1
ATOM 561 N N . GLY A 1 74 ? 3.348 9.104 -9.812 1.00 95.25 74 GLY A N 1
ATOM 562 C CA . GLY A 1 74 ? 3.631 7.671 -9.794 1.00 95.25 74 GLY A CA 1
ATOM 563 C C . GLY A 1 74 ? 4.315 7.162 -8.522 1.00 95.25 74 GLY A C 1
ATOM 564 O O . GLY A 1 74 ? 4.332 5.949 -8.323 1.00 95.25 74 GLY A O 1
ATOM 565 N N . ARG A 1 75 ? 4.833 8.045 -7.653 1.00 95.81 75 ARG A N 1
ATOM 566 C CA . ARG A 1 75 ? 5.630 7.69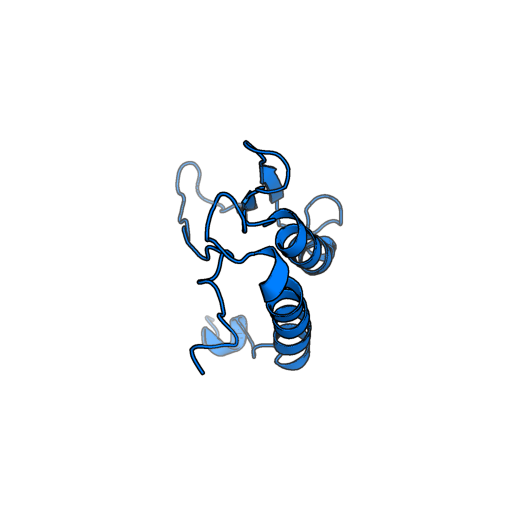9 -6.458 1.00 95.81 75 ARG A CA 1
ATOM 567 C C . ARG A 1 75 ? 4.949 8.060 -5.141 1.00 95.81 75 ARG A C 1
ATOM 569 O O . ARG A 1 75 ? 5.549 8.667 -4.249 1.00 95.81 75 ARG A O 1
ATOM 576 N N . GLY A 1 76 ? 3.658 7.772 -5.035 1.00 95.88 76 GLY A N 1
ATOM 577 C CA . GLY A 1 76 ? 2.889 8.091 -3.845 1.00 95.88 76 GLY A CA 1
ATOM 578 C C . GLY A 1 76 ? 3.218 7.207 -2.646 1.00 95.88 76 GLY A C 1
ATOM 579 O O . GLY A 1 76 ? 3.673 6.071 -2.756 1.00 95.88 76 GLY A O 1
ATOM 580 N N . ASN A 1 77 ? 2.936 7.761 -1.473 1.00 95.69 77 ASN A N 1
ATOM 581 C CA . ASN A 1 77 ? 3.041 7.122 -0.171 1.00 95.69 77 ASN A CA 1
ATOM 582 C C . ASN A 1 77 ? 1.630 6.864 0.353 1.00 95.69 77 ASN A C 1
ATOM 584 O O . ASN A 1 77 ? 0.759 7.728 0.227 1.00 95.69 77 ASN A O 1
ATOM 588 N N . LEU A 1 78 ? 1.412 5.717 0.991 1.00 97.19 78 LEU A N 1
ATOM 589 C CA . LEU A 1 78 ? 0.175 5.448 1.714 1.00 97.19 78 LEU A CA 1
ATOM 590 C C . LEU A 1 78 ? 0.414 5.594 3.215 1.00 97.19 78 LEU A C 1
ATOM 592 O O . LEU A 1 78 ? 1.212 4.867 3.800 1.00 97.19 78 LEU A O 1
ATOM 596 N N . ILE A 1 79 ? -0.308 6.521 3.833 1.00 96.75 79 ILE A N 1
ATOM 597 C CA . ILE A 1 79 ? -0.344 6.703 5.280 1.00 96.75 79 ILE A CA 1
ATOM 598 C C . ILE A 1 79 ? -1.655 6.092 5.777 1.00 96.75 79 ILE A C 1
ATOM 600 O O . ILE A 1 79 ? -2.738 6.479 5.335 1.00 96.75 79 ILE A O 1
ATOM 604 N N . VAL A 1 80 ? -1.542 5.118 6.679 1.00 97.31 80 VAL A N 1
ATOM 605 C CA . VAL A 1 80 ? -2.676 4.428 7.303 1.00 97.31 80 VAL A CA 1
ATOM 606 C C . VAL A 1 80 ? -2.690 4.785 8.779 1.00 97.31 80 VAL A C 1
ATOM 608 O O . VAL A 1 80 ? -1.764 4.440 9.513 1.00 97.31 80 VAL A O 1
ATOM 611 N N . GLU A 1 81 ? -3.742 5.460 9.225 1.00 96.81 81 GLU A N 1
ATOM 612 C CA . GLU A 1 81 ? -3.884 5.853 10.623 1.00 96.81 81 GLU A CA 1
ATOM 613 C C . GLU A 1 81 ? -5.032 5.090 11.282 1.00 96.81 81 GLU A C 1
ATOM 615 O O . GLU A 1 81 ? -6.143 5.002 10.754 1.00 96.81 81 GLU A O 1
ATOM 620 N N . TYR A 1 82 ? -4.765 4.576 12.481 1.00 95.94 82 TYR A N 1
ATOM 621 C CA . TYR A 1 82 ? -5.773 4.025 13.378 1.00 95.94 82 TYR A CA 1
ATOM 622 C C . TYR A 1 82 ? -5.886 4.943 14.605 1.00 95.94 82 TYR A C 1
ATOM 624 O O . TYR A 1 82 ? -4.965 4.962 15.429 1.00 95.94 82 TYR A O 1
ATOM 632 N N . PRO A 1 83 ? -6.961 5.749 14.726 1.00 94.50 83 PRO A N 1
ATOM 633 C CA . PRO A 1 83 ? -7.070 6.750 15.782 1.00 94.50 83 PRO A CA 1
ATOM 634 C C . PRO A 1 83 ? -7.046 6.132 17.184 1.00 94.50 83 PRO A C 1
ATOM 636 O O . PRO A 1 83 ? -7.924 5.352 17.555 1.00 94.50 83 PRO A O 1
ATOM 639 N N . GLY A 1 84 ? -6.045 6.512 17.979 1.00 93.31 84 GLY A N 1
ATOM 640 C CA . GLY A 1 84 ? -5.963 6.157 19.393 1.00 93.31 84 GLY A CA 1
ATOM 641 C C . GLY A 1 84 ? -6.924 6.972 20.264 1.00 93.31 84 GLY A C 1
ATOM 642 O O . GLY A 1 84 ? -7.517 7.959 19.834 1.00 93.31 84 GLY A O 1
ATOM 643 N N . THR A 1 85 ? -7.052 6.580 21.530 1.00 94.25 85 THR A N 1
ATOM 644 C CA . THR A 1 85 ? -7.953 7.231 22.499 1.00 94.25 85 THR A CA 1
ATOM 645 C C . THR A 1 85 ? -7.278 8.303 23.357 1.00 94.25 85 THR A C 1
ATOM 647 O O . THR A 1 85 ? -7.966 9.055 24.044 1.00 94.25 85 THR A O 1
ATOM 650 N N . VAL A 1 86 ? -5.943 8.395 23.335 1.00 95.75 86 VAL A N 1
ATOM 651 C CA . VAL A 1 86 ? -5.171 9.353 24.141 1.00 95.75 86 VAL A CA 1
ATOM 652 C C . VAL A 1 86 ? -4.672 10.501 23.253 1.00 95.75 86 VAL A C 1
ATOM 654 O O . VAL A 1 86 ? -3.837 10.262 22.377 1.00 95.75 86 VAL A O 1
ATOM 657 N N . PRO A 1 87 ? -5.122 11.750 23.478 1.00 92.56 87 PRO A N 1
ATOM 658 C CA . PRO A 1 87 ? -4.695 12.896 22.679 1.00 92.56 87 PRO A CA 1
ATOM 659 C C . PRO A 1 87 ? -3.178 13.129 22.725 1.00 92.56 87 PRO A C 1
ATOM 661 O O . PRO A 1 87 ? -2.549 13.030 23.779 1.00 92.56 87 PRO A O 1
ATOM 664 N N . GLY A 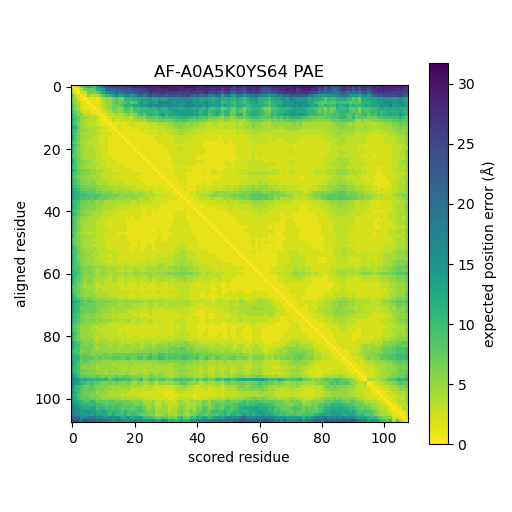1 88 ? -2.588 13.469 21.576 1.00 92.94 88 GLY A N 1
ATOM 665 C CA . GLY A 1 88 ? -1.170 13.837 21.465 1.00 92.94 88 GLY A CA 1
ATOM 666 C C . GLY A 1 88 ? -0.175 12.682 21.633 1.00 92.94 88 GLY A C 1
ATOM 667 O O . GLY A 1 88 ? 1.029 12.926 21.705 1.00 92.94 88 GLY A O 1
ATOM 668 N N . LYS A 1 89 ? -0.643 11.429 21.705 1.00 95.12 89 LYS A N 1
ATOM 669 C CA . LYS A 1 89 ? 0.210 10.234 21.710 1.00 95.12 89 LYS A CA 1
ATOM 670 C C . LYS A 1 89 ? 0.119 9.536 20.361 1.00 95.12 89 LYS A C 1
ATOM 672 O O . LYS A 1 89 ? -0.969 9.200 19.910 1.00 95.12 89 LYS A O 1
ATOM 677 N N . VAL A 1 90 ? 1.274 9.308 19.745 1.00 94.31 90 VAL A N 1
ATOM 678 C CA . VAL A 1 90 ? 1.390 8.655 18.441 1.00 94.31 90 VAL A CA 1
ATOM 679 C C . VAL A 1 90 ? 2.449 7.565 18.539 1.00 94.31 90 VAL A C 1
ATOM 681 O O . VAL A 1 90 ? 3.549 7.811 19.031 1.00 94.31 90 VAL A O 1
ATOM 684 N N . LEU A 1 91 ? 2.107 6.370 18.066 1.00 94.38 91 LEU A N 1
ATOM 685 C CA . LEU A 1 91 ? 3.059 5.320 17.724 1.00 94.38 91 LEU A CA 1
ATOM 686 C C . LEU A 1 91 ? 3.006 5.163 16.209 1.00 94.38 91 LEU A C 1
ATOM 688 O O . LEU A 1 91 ? 1.922 5.015 15.651 1.00 94.38 91 LEU A O 1
ATOM 692 N N . SER A 1 92 ? 4.161 5.210 15.555 1.00 92.62 92 SER A N 1
ATOM 693 C CA . SER A 1 92 ? 4.246 5.066 14.107 1.00 92.62 92 SER A CA 1
ATOM 694 C C . SER A 1 92 ? 5.195 3.934 13.751 1.00 92.62 92 SER A C 1
ATOM 696 O O . SER A 1 92 ? 6.304 3.852 14.281 1.00 92.62 92 SER A O 1
ATOM 698 N N . PHE A 1 93 ? 4.745 3.075 12.843 1.00 92.19 93 PHE A N 1
ATOM 699 C CA . PHE A 1 93 ? 5.598 2.129 12.144 1.00 92.19 93 PHE A CA 1
ATOM 700 C C . PHE A 1 93 ? 5.975 2.778 10.816 1.00 92.19 93 PHE A C 1
ATOM 702 O O . PHE A 1 93 ? 5.192 2.773 9.871 1.00 92.19 93 PHE A O 1
ATOM 709 N N . VAL A 1 94 ? 7.153 3.399 10.781 1.00 88.00 94 VAL A N 1
ATOM 710 C CA . VAL A 1 94 ? 7.672 4.069 9.584 1.00 88.00 94 VAL A CA 1
ATOM 711 C C . VAL A 1 94 ? 8.640 3.123 8.888 1.00 88.00 94 VAL A C 1
ATOM 713 O O . VAL A 1 94 ? 9.619 2.682 9.486 1.00 88.00 94 VAL A O 1
ATOM 716 N N . GLY A 1 95 ? 8.358 2.793 7.634 1.00 79.56 95 GLY A N 1
ATOM 717 C CA . GLY A 1 95 ? 9.112 1.812 6.861 1.00 79.56 95 GLY A CA 1
ATOM 718 C C . GLY A 1 95 ? 8.211 1.116 5.846 1.00 79.56 95 GLY A C 1
ATOM 719 O O . GLY A 1 95 ? 7.130 1.612 5.549 1.00 79.56 95 GLY A O 1
ATOM 720 N N . SER A 1 96 ? 8.648 -0.038 5.337 1.00 88.00 96 SER A N 1
ATOM 721 C CA . SER A 1 96 ? 7.998 -0.760 4.229 1.00 88.00 96 SER A CA 1
ATOM 722 C C . SER A 1 96 ? 8.086 -0.022 2.889 1.00 88.00 96 SER A C 1
ATOM 724 O O . SER A 1 96 ? 7.084 0.168 2.201 1.00 88.00 96 SER A O 1
ATOM 726 N N . HIS A 1 97 ? 9.299 0.398 2.518 1.00 92.44 97 HIS A N 1
ATOM 727 C CA . HIS A 1 97 ? 9.553 0.858 1.157 1.00 92.44 97 HIS A CA 1
ATOM 728 C C . HIS A 1 97 ? 9.270 -0.286 0.171 1.00 92.44 97 HIS A C 1
ATOM 730 O O . HIS A 1 97 ? 9.536 -1.454 0.463 1.00 92.44 97 HIS A O 1
ATOM 736 N N . MET A 1 98 ? 8.655 0.058 -0.957 1.00 92.94 98 MET A N 1
ATOM 737 C CA . MET A 1 98 ? 8.164 -0.918 -1.934 1.00 92.94 98 MET A CA 1
ATOM 738 C C . MET A 1 98 ? 9.028 -0.962 -3.187 1.00 92.94 98 MET A C 1
ATOM 740 O O . MET A 1 98 ? 8.826 -1.830 -4.034 1.00 92.94 98 MET A O 1
ATOM 744 N N . ASP A 1 99 ? 9.972 -0.032 -3.314 1.00 93.81 99 ASP A N 1
ATOM 745 C CA . ASP A 1 99 ? 10.974 -0.090 -4.354 1.00 93.81 99 ASP A CA 1
ATOM 746 C C . ASP A 1 99 ? 11.925 -1.266 -4.117 1.00 93.81 99 ASP A C 1
ATOM 748 O O . ASP A 1 99 ? 12.270 -1.613 -2.984 1.00 93.81 99 ASP A O 1
ATOM 752 N N . VAL A 1 100 ? 12.331 -1.902 -5.209 1.00 94.50 100 VAL A N 1
ATOM 753 C CA . VAL A 1 100 ? 13.204 -3.075 -5.190 1.00 94.50 100 VAL A CA 1
ATOM 754 C C . VAL A 1 100 ? 14.482 -2.795 -5.963 1.00 94.50 100 VAL A C 1
ATOM 756 O O . VAL A 1 100 ? 14.535 -1.937 -6.845 1.00 94.50 100 VAL A O 1
ATOM 759 N N . VAL A 1 101 ? 15.528 -3.550 -5.647 1.00 92.25 101 VAL A N 1
ATOM 760 C CA . VAL A 1 101 ? 16.747 -3.549 -6.457 1.00 92.25 101 VAL A CA 1
ATOM 761 C C . VAL A 1 101 ? 16.447 -4.062 -7.864 1.00 92.25 101 VAL A C 1
ATOM 763 O O . VAL A 1 101 ? 15.528 -4.855 -8.072 1.00 92.25 101 VAL A O 1
ATOM 766 N N . THR A 1 102 ? 17.225 -3.601 -8.837 1.00 91.25 102 THR A N 1
ATOM 767 C CA . THR A 1 102 ? 17.049 -4.031 -10.225 1.00 91.25 102 THR A CA 1
ATOM 768 C C . THR A 1 102 ? 17.425 -5.498 -10.380 1.00 91.25 102 THR A C 1
ATOM 770 O O . THR A 1 102 ? 18.488 -5.926 -9.934 1.00 91.25 102 THR A O 1
ATOM 773 N N . ALA A 1 103 ? 16.551 -6.262 -11.024 1.00 87.06 103 ALA A N 1
ATOM 774 C CA . ALA A 1 103 ? 16.829 -7.609 -11.478 1.00 87.06 103 ALA A CA 1
ATOM 775 C C . ALA A 1 103 ? 17.465 -7.519 -12.868 1.00 87.06 103 ALA A C 1
ATOM 777 O O . ALA A 1 103 ? 16.820 -7.072 -13.817 1.00 87.06 103 ALA A O 1
ATOM 778 N N . ASN A 1 104 ? 18.727 -7.932 -12.986 1.00 82.62 104 ASN A N 1
ATOM 779 C CA . ASN A 1 104 ? 19.411 -8.035 -14.268 1.00 82.62 104 ASN A CA 1
ATOM 780 C C . ASN A 1 104 ? 19.377 -9.487 -14.757 1.00 82.62 104 ASN A C 1
ATOM 782 O O . ASN A 1 104 ? 19.992 -10.342 -14.113 1.00 82.62 104 ASN A O 1
ATOM 786 N N . PRO A 1 105 ? 18.714 -9.774 -15.894 1.00 82.31 105 PRO A N 1
ATOM 787 C CA . PRO A 1 105 ? 18.697 -11.104 -16.451 1.00 82.31 105 PRO A CA 1
ATOM 788 C C . PRO A 1 105 ? 20.046 -11.634 -16.982 1.00 82.31 105 PRO A C 1
ATOM 790 O O . PRO A 1 105 ? 20.108 -12.763 -17.454 1.00 82.31 105 PRO A O 1
ATOM 793 N N . ASP A 1 106 ? 21.112 -10.852 -16.953 1.00 86.06 106 ASP A N 1
ATOM 794 C CA . ASP A 1 106 ? 22.435 -11.327 -17.359 1.00 86.06 106 ASP A CA 1
ATOM 795 C C . ASP A 1 106 ? 23.317 -11.714 -16.152 1.00 86.06 106 ASP A C 1
ATOM 797 O O . ASP A 1 106 ? 24.355 -12.347 -16.333 1.00 86.06 106 ASP A O 1
ATOM 801 N N . ASP A 1 107 ? 22.895 -11.371 -14.925 1.00 80.31 107 ASP A N 1
ATOM 802 C CA . ASP A 1 107 ? 23.668 -11.559 -13.682 1.00 80.31 107 ASP A CA 1
ATOM 803 C C . ASP A 1 107 ? 23.179 -12.740 -12.801 1.00 80.31 107 ASP A C 1
ATOM 805 O O . ASP A 1 107 ? 23.642 -12.896 -11.667 1.00 80.31 107 ASP A O 1
ATOM 809 N N . TRP A 1 108 ? 22.242 -13.563 -13.290 1.00 63.84 108 TRP A N 1
ATOM 810 C CA . TRP A 1 108 ? 21.691 -14.769 -12.630 1.00 63.84 108 TRP A CA 1
ATOM 811 C C . TRP A 1 108 ? 22.021 -16.032 -13.427 1.00 63.84 108 TRP A C 1
ATOM 813 O O . TRP A 1 108 ? 22.133 -17.099 -12.779 1.00 63.84 108 TRP A O 1
#

Nearest PDB structures (foldseek):
  5mrc-assembly1_66  TM=2.109E-01  e=1.467E+00  Saccharomyces cerevisiae
  8fqc-assembly1_H1  TM=2.709E-01  e=7.616E+00  Agrobacterium phage Milano

Mean predicted aligned error: 4.92 Å

Foldseek 3Di:
DDDPVCVVVDDPPPVLVVVLVVQLVVCQQQQADDPPVHDHQCVSNVVSVCVSCVCQDVVNVHQWDWDWADPDHSDTDIDIDRDDPDPPDDDDDPDDDSHDHDDDPVPD

Solvent-accessible surface area (backbone atoms only — not comparable to full-atom values): 6831 Å² total; per-residue (Å²): 137,81,70,58,70,61,69,74,70,52,74,84,61,59,68,64,49,52,55,52,51,52,55,50,59,70,43,44,85,50,12,17,54,50,73,88,87,29,63,44,34,39,41,65,49,46,50,58,50,48,66,72,43,43,75,39,19,49,93,62,74,2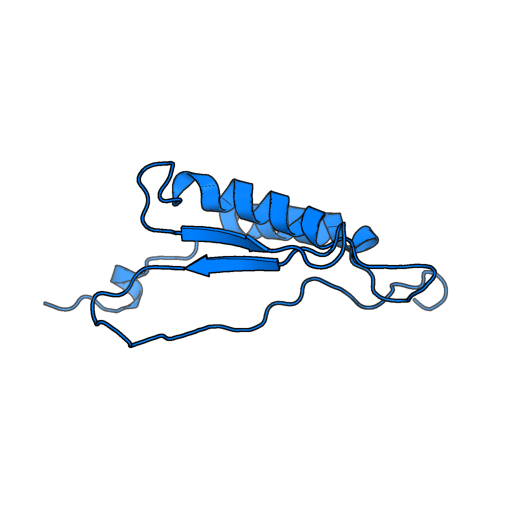9,73,28,47,78,45,81,51,66,90,46,94,48,46,38,44,75,48,79,43,72,81,72,93,55,87,98,63,85,87,81,90,84,77,83,79,76,64,38,76,68,84,57,94,88,82,119

Secondary structure (DSSP, 8-state):
-PPPHHHHH----HHHHHHHHHHHHHTGGGSB-BTTTB---THHHHHHHHHHHGGGBGGGTSSBEEEEE-SSTT--EEEEE---SSTT-----------B----TT--

InterPro domains:
  IPR050072 Peptidase M20A family, bacterial cell wall biosynthesis [PTHR43808] (4-108)

pLDDT: mean 92.59, std 8.57, range [45.75, 98.31]

Sequence (108 aa):
MGGSLKEELGVLDGDSFVALLSKLIGESRYVQNNPPELVPQEDRVVRHLLDALAPYSKEQGGPLLLNHASFVEGRGNLIVEYPGTVPGKVLSFVGSHMDVVTANPDDW

Organism: NCBI:txid210225

Radius of gyration: 17.31 Å; Cα contacts (8 Å, |Δi|>4): 113; chains: 1; bounding box: 41×31×50 Å